Protein AF-W4M6C3-F1 (afdb_monomer_lite)

Secondary structure (DSSP, 8-state):
--EEE-TT--EEEHHHHHHTSTT--TTT----EEPPPPPSS-SSTT-STTTSPPP------SS-HHHHHHHHHHHTTS-GGG-

Structure (mmCIF, N/CA/C/O backbone):
data_AF-W4M6C3-F1
#
_entry.id   AF-W4M6C3-F1
#
loop_
_atom_site.group_PDB
_atom_site.id
_atom_site.type_symbol
_atom_site.label_atom_id
_atom_site.label_alt_id
_atom_site.label_comp_id
_atom_site.label_asym_id
_atom_site.label_entity_id
_atom_site.label_seq_id
_atom_site.pdbx_PDB_ins_code
_atom_site.Cartn_x
_atom_site.Cartn_y
_atom_site.Cartn_z
_atom_site.occupancy
_atom_site.B_iso_or_equiv
_atom_site.auth_seq_id
_atom_site.auth_comp_id
_atom_site.auth_asym_id
_atom_site.auth_atom_id
_atom_site.pdbx_PDB_model_num
ATOM 1 N N . MET A 1 1 ? 7.076 -9.402 2.763 1.00 59.22 1 MET A N 1
ATOM 2 C CA . MET A 1 1 ? 6.245 -8.220 3.081 1.00 59.22 1 MET A CA 1
ATOM 3 C C . MET A 1 1 ? 5.629 -7.735 1.784 1.00 59.22 1 MET A C 1
ATOM 5 O O . MET A 1 1 ? 6.343 -7.194 0.953 1.00 59.22 1 MET A O 1
ATOM 9 N N . GLU A 1 2 ? 4.337 -7.976 1.589 1.00 86.75 2 GLU A N 1
ATOM 10 C CA . GLU A 1 2 ? 3.618 -7.572 0.378 1.00 86.75 2 GLU A CA 1
ATOM 11 C C . GLU A 1 2 ? 2.835 -6.283 0.639 1.00 86.75 2 GLU A C 1
ATOM 13 O O . GLU A 1 2 ? 1.639 -6.309 0.911 1.00 86.75 2 GLU A O 1
ATOM 18 N N . ALA A 1 3 ? 3.525 -5.144 0.651 1.00 92.88 3 ALA A N 1
ATOM 19 C CA . ALA A 1 3 ? 2.859 -3.851 0.756 1.00 92.88 3 ALA A CA 1
ATOM 20 C C . ALA A 1 3 ? 2.250 -3.461 -0.599 1.00 92.88 3 ALA A C 1
ATOM 22 O O . ALA A 1 3 ? 2.864 -3.675 -1.650 1.00 92.88 3 ALA A O 1
ATOM 23 N N . ARG A 1 4 ? 1.071 -2.848 -0.578 1.00 96.31 4 ARG A N 1
ATOM 24 C CA . ARG A 1 4 ? 0.468 -2.204 -1.748 1.00 96.31 4 ARG A CA 1
ATOM 25 C C . ARG A 1 4 ? 0.204 -0.733 -1.447 1.00 96.31 4 ARG A C 1
ATOM 27 O O . ARG A 1 4 ? 0.080 -0.362 -0.280 1.00 96.31 4 ARG A O 1
ATOM 34 N N . ILE A 1 5 ? 0.137 0.081 -2.491 1.00 96.75 5 ILE A N 1
ATOM 35 C CA . ILE A 1 5 ? 0.023 1.538 -2.409 1.00 96.75 5 ILE A CA 1
ATOM 36 C C . ILE A 1 5 ? -1.059 2.050 -3.370 1.00 96.75 5 ILE A C 1
ATOM 38 O O . ILE A 1 5 ? -1.236 1.475 -4.445 1.00 96.75 5 ILE A O 1
ATOM 42 N N . CYS A 1 6 ? -1.799 3.089 -2.972 1.00 96.06 6 CYS A N 1
ATOM 43 C CA . CYS A 1 6 ? -2.735 3.810 -3.847 1.00 96.06 6 CYS A CA 1
ATOM 44 C C . CYS A 1 6 ? -2.126 5.134 -4.356 1.00 96.06 6 CYS A C 1
ATOM 46 O O . CYS A 1 6 ? -1.017 5.504 -3.972 1.00 96.06 6 CYS A O 1
ATOM 48 N N . THR A 1 7 ? -2.864 5.894 -5.172 1.00 94.81 7 THR A N 1
ATOM 49 C CA . THR A 1 7 ? -2.387 7.182 -5.723 1.00 94.81 7 THR A CA 1
ATOM 50 C C . THR A 1 7 ? -2.192 8.297 -4.686 1.00 94.81 7 THR A C 1
ATOM 52 O O . THR A 1 7 ? -1.471 9.250 -4.954 1.00 94.81 7 THR A O 1
ATOM 55 N N . TYR A 1 8 ? -2.802 8.179 -3.503 1.00 94.69 8 TYR A N 1
ATOM 56 C CA . TYR A 1 8 ? -2.599 9.085 -2.361 1.00 94.69 8 TYR A CA 1
ATOM 57 C C . TYR A 1 8 ? -1.553 8.543 -1.375 1.00 94.69 8 TYR A C 1
ATOM 59 O O . TYR A 1 8 ? -1.527 8.922 -0.207 1.00 94.69 8 TYR A O 1
ATOM 67 N N . GLU A 1 9 ? -0.735 7.586 -1.817 1.00 94.38 9 GLU A N 1
ATOM 68 C CA . GLU A 1 9 ? 0.359 6.982 -1.052 1.00 94.38 9 GLU A CA 1
ATOM 69 C C . GLU A 1 9 ? -0.059 6.254 0.242 1.00 94.38 9 GLU A C 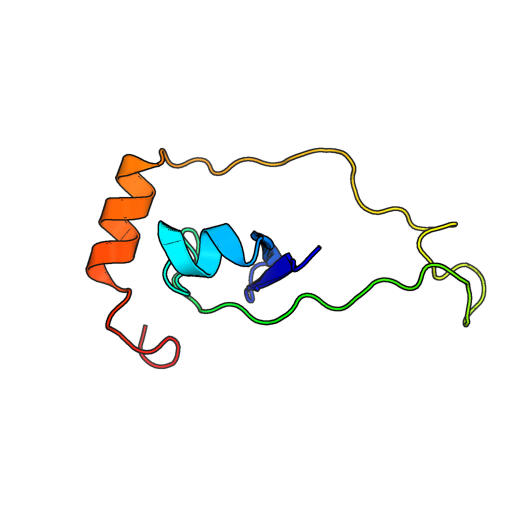1
ATOM 71 O O . GLU A 1 9 ? 0.782 5.865 1.060 1.00 94.38 9 GLU A O 1
ATOM 76 N N . CYS A 1 10 ? -1.354 5.966 0.415 1.00 94.56 10 CYS A N 1
ATOM 77 C CA . CYS A 1 10 ? -1.821 5.102 1.496 1.00 94.56 10 CYS A CA 1
ATOM 78 C C . CYS A 1 10 ? -1.269 3.691 1.280 1.00 94.56 10 CYS A C 1
ATOM 80 O O . CYS A 1 10 ? -1.402 3.130 0.192 1.00 94.56 10 CYS A O 1
ATOM 82 N N . THR A 1 11 ? -0.650 3.117 2.312 1.00 94.62 11 THR A N 1
ATOM 83 C CA . THR A 1 11 ? 0.008 1.809 2.224 1.00 94.62 11 THR A CA 1
ATOM 84 C C . THR A 1 11 ? -0.625 0.816 3.190 1.00 94.62 11 THR A C 1
ATOM 86 O O . THR A 1 11 ? -0.699 1.080 4.389 1.00 94.62 11 THR A O 1
ATOM 89 N N . PHE A 1 12 ? -0.998 -0.359 2.683 1.00 94.75 12 PHE A N 1
ATOM 90 C CA . PHE A 1 12 ? -1.508 -1.481 3.480 1.00 94.75 12 PHE A CA 1
ATOM 91 C C . PHE A 1 12 ? -0.820 -2.786 3.077 1.00 94.75 12 PHE A C 1
ATOM 93 O O . PHE A 1 12 ? -0.183 -2.871 2.024 1.00 94.75 12 PHE A O 1
ATOM 100 N N . CYS A 1 13 ? -0.921 -3.817 3.917 1.00 94.50 13 CYS A N 1
ATOM 101 C CA . CYS A 1 13 ? -0.482 -5.154 3.526 1.00 94.50 13 CYS A CA 1
ATOM 102 C C . CYS A 1 13 ? -1.490 -5.798 2.560 1.00 94.50 13 CYS A C 1
ATOM 104 O O . CYS A 1 13 ? -2.681 -5.482 2.594 1.00 94.50 13 CYS A O 1
ATOM 106 N N . ALA A 1 14 ? -1.014 -6.731 1.731 1.00 95.94 14 ALA A N 1
ATOM 107 C CA . ALA A 1 14 ? -1.843 -7.489 0.795 1.00 95.94 14 ALA A CA 1
ATOM 108 C C . ALA A 1 14 ? -3.029 -8.175 1.493 1.00 95.94 14 ALA A C 1
ATOM 110 O O . ALA A 1 14 ? -4.153 -8.045 1.030 1.00 95.94 14 ALA A O 1
ATOM 111 N N . ALA A 1 15 ? -2.809 -8.769 2.673 1.00 96.12 15 ALA A N 1
ATOM 112 C CA . ALA A 1 15 ? -3.870 -9.421 3.440 1.00 96.12 15 ALA A CA 1
ATOM 113 C C . ALA A 1 15 ? -5.032 -8.471 3.786 1.00 96.12 15 ALA A C 1
ATOM 115 O O . ALA A 1 15 ? -6.189 -8.824 3.570 1.00 96.12 15 ALA A O 1
ATOM 116 N N . CYS A 1 16 ? -4.757 -7.251 4.270 1.00 94.94 16 CYS A N 1
ATOM 117 C CA . CYS A 1 16 ? -5.812 -6.262 4.520 1.00 94.94 16 CYS A CA 1
ATOM 118 C C . CYS A 1 16 ? -6.550 -5.886 3.230 1.00 94.94 16 CYS A C 1
ATOM 120 O O . CYS A 1 16 ? -7.761 -5.685 3.256 1.00 94.94 16 CYS A O 1
ATOM 122 N N . ILE A 1 17 ? -5.836 -5.805 2.107 1.00 95.94 17 ILE A N 1
ATOM 123 C CA . ILE A 1 17 ? -6.428 -5.449 0.813 1.00 95.94 17 ILE A CA 1
ATOM 124 C C . ILE A 1 17 ? -7.326 -6.549 0.265 1.00 95.94 17 ILE A C 1
ATOM 126 O O . ILE A 1 17 ? -8.373 -6.244 -0.296 1.00 95.94 17 ILE A O 1
ATOM 130 N N . GLU A 1 18 ? -6.953 -7.807 0.458 1.00 95.31 18 GLU A N 1
ATOM 131 C CA . GLU A 1 18 ? -7.716 -8.962 -0.015 1.00 95.31 18 GLU A CA 1
ATOM 132 C C . GLU A 1 18 ? -8.938 -9.255 0.867 1.00 95.31 18 GLU A C 1
ATOM 134 O O . GLU A 1 18 ? -9.971 -9.681 0.358 1.00 95.31 18 GLU A O 1
ATOM 139 N N . THR A 1 19 ? -8.843 -9.005 2.178 1.00 95.19 19 THR A N 1
ATOM 140 C CA . THR A 1 19 ? -9.846 -9.490 3.148 1.00 95.19 19 THR A CA 1
ATOM 141 C C . THR A 1 19 ? -10.722 -8.411 3.773 1.00 95.19 19 THR A C 1
ATOM 143 O O . THR A 1 19 ? -11.859 -8.701 4.134 1.00 95.19 19 THR A O 1
ATOM 146 N N . VAL A 1 20 ? -10.213 -7.188 3.941 1.00 95.44 20 VAL A N 1
ATOM 147 C CA . VAL A 1 20 ? -10.935 -6.103 4.628 1.00 95.44 20 VAL A CA 1
ATOM 148 C C . VAL A 1 20 ? -11.317 -5.000 3.652 1.00 95.44 20 VAL A C 1
ATOM 150 O O . VAL A 1 20 ? -12.430 -4.489 3.708 1.00 95.44 20 VAL A O 1
ATOM 153 N N . LEU A 1 21 ? -10.389 -4.624 2.771 1.00 96.81 21 LEU A N 1
ATOM 154 C CA . LEU A 1 21 ? -10.541 -3.466 1.895 1.00 96.81 21 LEU A CA 1
ATOM 155 C C . LEU A 1 21 ? -11.024 -3.823 0.487 1.00 96.81 21 LEU A C 1
ATOM 157 O O . LEU A 1 21 ? -11.449 -2.932 -0.226 1.00 96.81 21 LEU A O 1
ATOM 161 N N . HIS A 1 22 ? -10.943 -5.082 0.054 1.00 96.75 22 HIS A N 1
ATOM 162 C CA . HIS A 1 22 ? -11.390 -5.542 -1.270 1.00 96.75 22 HIS A CA 1
ATOM 163 C C . HIS A 1 22 ? -10.946 -4.643 -2.442 1.00 96.75 22 HIS A C 1
ATOM 165 O O . HIS A 1 22 ? -11.735 -4.280 -3.310 1.00 96.75 22 HIS A O 1
ATOM 171 N N . ASN A 1 23 ? -9.664 -4.265 -2.459 1.00 96.44 23 ASN A N 1
ATOM 172 C CA . ASN A 1 23 ? -9.096 -3.333 -3.444 1.00 96.44 23 ASN A CA 1
ATOM 173 C C . ASN A 1 23 ? -9.787 -1.946 -3.500 1.00 96.44 23 ASN A C 1
ATOM 175 O O . ASN A 1 23 ? -9.866 -1.315 -4.555 1.00 96.44 23 ASN A O 1
ATOM 179 N N . VAL A 1 24 ? -10.284 -1.466 -2.360 1.00 97.56 24 VAL A N 1
ATOM 180 C CA . VAL A 1 24 ? -10.844 -0.123 -2.158 1.00 97.56 24 VAL A CA 1
ATOM 181 C C . VAL A 1 24 ? -9.997 0.613 -1.130 1.00 97.56 24 VAL A C 1
ATOM 183 O O . VAL A 1 24 ? -9.862 0.175 0.014 1.00 97.56 24 VAL A O 1
ATOM 186 N N . CYS A 1 25 ? -9.426 1.756 -1.491 1.00 96.69 25 CYS A N 1
ATOM 187 C CA . CYS A 1 25 ? -8.760 2.597 -0.510 1.00 96.69 25 CYS A CA 1
ATOM 188 C C . CYS A 1 25 ? -9.797 3.285 0.393 1.00 96.69 25 CYS A C 1
ATOM 190 O O . CYS A 1 25 ? -10.595 4.071 -0.109 1.00 96.69 25 CYS A O 1
ATOM 192 N N . PRO A 1 26 ? -9.744 3.112 1.727 1.00 96.25 26 PRO A N 1
ATOM 193 C CA . PRO A 1 26 ? -10.742 3.695 2.628 1.00 96.25 26 PRO A CA 1
ATOM 194 C C . PRO A 1 26 ? -10.644 5.224 2.748 1.00 96.25 26 PRO A C 1
ATOM 196 O O . PRO A 1 26 ? -11.476 5.838 3.401 1.00 96.25 26 PRO A O 1
ATOM 199 N N . ASN A 1 27 ? -9.612 5.839 2.157 1.00 94.88 27 ASN A N 1
ATOM 200 C CA . ASN A 1 27 ? -9.429 7.290 2.150 1.00 94.88 27 ASN A CA 1
ATOM 201 C C . ASN A 1 27 ? -9.777 7.942 0.805 1.00 94.88 27 ASN A C 1
ATOM 203 O O . ASN A 1 27 ? -10.139 9.112 0.791 1.00 94.88 27 ASN A O 1
ATOM 207 N N . CYS A 1 28 ? -9.588 7.241 -0.320 1.00 94.50 28 CYS A N 1
ATOM 208 C CA . CYS A 1 28 ? -9.683 7.844 -1.657 1.00 94.50 28 CYS A CA 1
ATOM 209 C C . CYS A 1 28 ? -10.462 7.009 -2.678 1.00 94.50 28 CYS A C 1
ATOM 211 O O . CYS A 1 28 ? -10.429 7.350 -3.853 1.00 94.50 28 CYS A O 1
ATOM 213 N N . ASP A 1 29 ? -11.063 5.891 -2.264 1.00 95.62 29 ASP A N 1
ATOM 214 C CA . ASP A 1 29 ? -11.858 4.949 -3.074 1.00 95.62 29 ASP A CA 1
ATOM 215 C C . ASP A 1 29 ? -11.120 4.196 -4.209 1.00 95.62 29 ASP A C 1
ATOM 217 O O . ASP A 1 29 ? -11.510 3.111 -4.646 1.00 95.62 29 ASP A O 1
ATOM 221 N N . GLY A 1 30 ? -9.967 4.709 -4.637 1.00 96.12 30 GLY A N 1
ATOM 222 C CA . GLY A 1 30 ? -9.132 4.094 -5.664 1.00 96.12 30 GLY A CA 1
ATOM 223 C C . GLY A 1 30 ? -8.574 2.714 -5.293 1.00 96.12 30 GLY A C 1
ATOM 224 O O . GLY A 1 30 ? -8.542 2.305 -4.130 1.00 96.12 30 GLY A O 1
ATOM 225 N N . GLY A 1 31 ? -8.081 2.007 -6.309 1.00 96.38 31 GLY A N 1
ATOM 226 C CA . GLY A 1 31 ? -7.438 0.702 -6.157 1.00 96.38 31 GLY A CA 1
ATOM 227 C C . GLY A 1 31 ? -5.999 0.764 -5.632 1.00 96.38 31 GLY A C 1
ATOM 228 O O . GLY A 1 31 ? -5.420 1.831 -5.400 1.00 96.38 31 GLY A O 1
ATOM 229 N N . PHE A 1 32 ? -5.403 -0.417 -5.476 1.00 96.75 32 PHE A N 1
ATOM 230 C CA . PHE A 1 32 ? -4.033 -0.599 -5.010 1.00 96.75 32 PHE A CA 1
ATOM 231 C C . PHE A 1 32 ? -3.161 -1.334 -6.028 1.00 96.75 32 PHE A C 1
ATOM 233 O O . PHE A 1 32 ? -3.609 -2.238 -6.729 1.00 96.75 32 PHE A O 1
ATOM 240 N N . VAL A 1 33 ? -1.869 -1.006 -6.030 1.00 96.38 33 VAL A N 1
ATOM 241 C CA . VAL A 1 33 ? -0.833 -1.712 -6.802 1.00 96.38 33 VAL A CA 1
ATOM 242 C C . VAL A 1 33 ? 0.335 -2.127 -5.903 1.00 96.38 33 VAL A C 1
ATOM 244 O O . VAL A 1 33 ? 0.501 -1.558 -4.819 1.00 96.38 33 VAL A O 1
ATOM 247 N N . PRO A 1 34 ? 1.171 -3.111 -6.296 1.00 96.38 34 PRO A N 1
ATOM 248 C CA . PRO A 1 34 ? 2.380 -3.455 -5.554 1.00 96.38 34 PRO A CA 1
ATOM 249 C C . PRO A 1 34 ? 3.258 -2.235 -5.284 1.00 96.38 34 PRO A C 1
ATOM 251 O O . PRO A 1 34 ? 3.613 -1.489 -6.195 1.00 96.38 34 PRO A O 1
ATOM 254 N N . ARG A 1 35 ? 3.623 -2.029 -4.015 1.00 95.12 35 ARG A N 1
ATOM 255 C CA . ARG A 1 35 ? 4.491 -0.917 -3.640 1.00 95.12 35 ARG A CA 1
ATOM 256 C C . ARG A 1 35 ? 5.908 -1.191 -4.162 1.00 95.12 35 ARG A C 1
ATOM 258 O O . ARG A 1 35 ? 6.460 -2.244 -3.835 1.00 95.12 35 ARG A O 1
ATOM 265 N N . PRO A 1 36 ? 6.546 -0.249 -4.880 1.00 92.38 36 PRO A N 1
ATOM 266 C CA . PRO A 1 36 ? 7.931 -0.406 -5.305 1.00 92.38 36 PRO A CA 1
ATOM 267 C C . PRO A 1 36 ? 8.872 -0.697 -4.130 1.00 92.38 36 PRO A C 1
ATOM 269 O O . PRO A 1 36 ? 8.754 -0.108 -3.047 1.00 92.38 36 PRO A O 1
ATOM 272 N N . ILE A 1 37 ? 9.819 -1.608 -4.347 1.00 91.00 37 ILE A N 1
ATOM 273 C CA . ILE A 1 37 ? 10.788 -2.014 -3.328 1.00 91.00 37 ILE A CA 1
ATOM 274 C C . ILE A 1 37 ? 11.927 -0.997 -3.273 1.00 91.00 37 ILE A C 1
ATOM 276 O O . ILE A 1 37 ? 12.547 -0.691 -4.289 1.00 91.00 37 ILE A O 1
ATOM 280 N N . ARG A 1 38 ? 12.227 -0.490 -2.069 1.00 91.81 38 ARG A N 1
ATOM 281 C CA . ARG A 1 38 ? 13.439 0.307 -1.841 1.00 91.81 38 ARG A CA 1
ATOM 282 C C . ARG A 1 38 ? 14.634 -0.652 -1.737 1.00 91.81 38 ARG A C 1
ATOM 284 O O . ARG A 1 38 ? 14.586 -1.538 -0.884 1.00 91.81 38 ARG A O 1
ATOM 291 N N . PRO A 1 39 ? 15.682 -0.503 -2.567 1.00 94.56 39 PRO A N 1
ATOM 292 C CA . PRO A 1 39 ? 16.843 -1.386 -2.522 1.00 94.56 39 PRO A CA 1
ATOM 293 C C . PRO A 1 39 ? 17.533 -1.389 -1.154 1.00 94.56 39 PRO A C 1
ATOM 295 O O . PRO A 1 39 ? 17.614 -0.357 -0.484 1.00 94.56 39 PRO A O 1
ATOM 298 N N . SER A 1 40 ? 18.059 -2.549 -0.760 1.00 94.94 40 SER A N 1
ATOM 299 C CA . SER A 1 40 ? 18.853 -2.704 0.465 1.00 94.94 40 SER A CA 1
ATOM 300 C C . SER A 1 40 ? 20.284 -2.190 0.321 1.00 94.94 40 SER A C 1
ATOM 302 O O . SER A 1 40 ? 20.878 -1.796 1.316 1.00 94.94 40 SER A O 1
ATOM 304 N N . ILE A 1 41 ? 20.821 -2.173 -0.902 1.00 95.81 41 ILE A N 1
ATOM 305 C CA . ILE A 1 41 ? 22.187 -1.740 -1.208 1.00 95.81 41 ILE A CA 1
ATOM 306 C C . ILE A 1 41 ? 22.194 -0.586 -2.205 1.00 95.81 41 ILE A C 1
ATOM 308 O O . ILE A 1 41 ? 21.315 -0.484 -3.067 1.00 95.81 41 ILE A O 1
ATOM 312 N N . ASP A 1 42 ? 23.219 0.255 -2.111 1.00 96.69 42 ASP A N 1
ATOM 313 C CA . ASP A 1 42 ? 23.429 1.371 -3.024 1.00 96.69 42 ASP A CA 1
ATOM 314 C C . ASP A 1 42 ? 23.837 0.867 -4.409 1.00 96.69 42 ASP A C 1
ATOM 316 O O . ASP A 1 42 ? 24.855 0.198 -4.588 1.00 96.69 42 ASP A O 1
ATOM 320 N N . ARG A 1 43 ? 23.041 1.223 -5.419 1.00 95.00 43 ARG A N 1
ATOM 321 C CA . ARG A 1 43 ? 23.463 1.184 -6.833 1.00 95.00 43 ARG A CA 1
ATOM 322 C C . ARG A 1 43 ? 23.869 2.569 -7.326 1.00 95.00 43 ARG A C 1
ATOM 324 O O . ARG A 1 43 ? 24.761 2.702 -8.154 1.00 95.00 43 ARG A O 1
ATOM 331 N N . ARG A 1 44 ? 23.215 3.595 -6.779 1.00 96.00 44 ARG A N 1
ATOM 332 C CA . ARG A 1 44 ? 23.615 4.998 -6.830 1.00 96.00 44 ARG A CA 1
ATOM 333 C C . ARG A 1 44 ? 24.016 5.404 -5.417 1.00 96.00 44 ARG A C 1
ATOM 335 O O . ARG A 1 44 ? 23.337 5.018 -4.467 1.00 96.00 44 ARG A O 1
ATOM 342 N N . GLN A 1 45 ? 25.098 6.166 -5.302 1.00 97.44 45 GLN A N 1
ATOM 343 C CA . GLN A 1 45 ? 25.647 6.600 -4.020 1.00 97.44 45 GLN A CA 1
ATOM 344 C C . GLN A 1 45 ? 24.580 7.293 -3.159 1.00 97.44 45 GLN A C 1
ATOM 346 O O . GLN A 1 45 ? 23.938 8.242 -3.611 1.00 97.44 45 GLN A O 1
ATOM 351 N N . GLY A 1 46 ? 24.392 6.808 -1.932 1.00 95.94 46 GLY A N 1
ATOM 352 C CA . GLY A 1 46 ? 23.469 7.356 -0.940 1.00 95.94 46 GLY A CA 1
ATOM 353 C C . GLY A 1 46 ? 21.996 6.982 -1.136 1.00 95.94 46 GLY A C 1
ATOM 354 O O . GLY A 1 46 ? 21.149 7.520 -0.421 1.00 95.94 46 GLY A O 1
ATOM 355 N N . VAL A 1 47 ? 21.655 6.103 -2.090 1.00 96.25 47 VAL A N 1
ATOM 356 C CA . VAL A 1 47 ? 20.263 5.756 -2.438 1.00 96.25 47 VAL A CA 1
ATOM 357 C C . VAL A 1 47 ? 19.964 4.283 -2.134 1.00 96.25 47 VAL A C 1
ATOM 359 O O . VAL A 1 47 ? 19.893 3.440 -3.031 1.00 96.25 47 VAL A O 1
ATOM 362 N N . SER A 1 48 ? 19.735 3.986 -0.854 1.00 96.25 48 SER A N 1
ATOM 363 C CA . SER A 1 48 ? 19.237 2.693 -0.359 1.00 96.25 48 SER A CA 1
ATOM 364 C C . SER A 1 48 ? 18.616 2.820 1.030 1.00 96.25 48 SER A C 1
ATOM 366 O O . SER A 1 48 ? 18.638 3.887 1.645 1.00 96.25 48 SER A O 1
ATOM 368 N N . LEU A 1 49 ? 18.101 1.708 1.556 1.00 95.19 49 LEU A N 1
ATOM 369 C CA . LEU A 1 49 ? 17.653 1.607 2.945 1.00 95.19 49 LEU A CA 1
ATOM 370 C C . LEU A 1 49 ? 18.756 1.861 3.985 1.00 95.19 49 LEU A C 1
ATOM 372 O O . LEU A 1 49 ? 18.406 2.215 5.107 1.00 95.19 49 LEU A O 1
ATOM 376 N N . MET A 1 50 ? 20.044 1.720 3.645 1.00 95.06 50 MET A N 1
ATOM 377 C CA . MET A 1 50 ? 21.131 2.009 4.594 1.00 95.06 50 MET A CA 1
ATOM 378 C C . MET A 1 50 ? 21.250 3.504 4.900 1.00 95.06 50 MET A C 1
ATOM 380 O O . MET A 1 50 ? 21.544 3.880 6.029 1.00 95.06 50 MET A O 1
ATOM 384 N N . HIS A 1 51 ? 20.995 4.353 3.902 1.00 95.75 51 HIS A N 1
ATOM 385 C CA . HIS A 1 51 ? 21.104 5.810 4.026 1.00 95.75 51 HIS A CA 1
ATOM 386 C C . HIS A 1 51 ? 19.743 6.499 4.170 1.00 95.75 51 HIS A C 1
ATOM 388 O O . HIS A 1 51 ? 19.639 7.557 4.784 1.00 95.75 51 HIS A O 1
ATOM 394 N N . GLN A 1 52 ? 18.692 5.902 3.607 1.00 94.56 52 GLN A N 1
ATOM 395 C CA . GLN A 1 52 ? 17.333 6.437 3.563 1.00 94.56 52 GLN A CA 1
ATOM 396 C C . GLN A 1 52 ? 16.355 5.375 4.096 1.00 94.56 52 GLN A C 1
ATOM 398 O O . GLN A 1 52 ? 15.640 4.727 3.312 1.00 94.56 52 GLN A O 1
ATOM 403 N N . PRO A 1 53 ? 16.321 5.135 5.420 1.00 92.81 53 PRO A N 1
ATOM 404 C CA . PRO A 1 53 ? 15.470 4.108 6.008 1.00 92.81 53 PRO A CA 1
ATOM 405 C C . PRO A 1 53 ? 13.981 4.414 5.796 1.00 92.81 53 PRO A C 1
ATOM 407 O O . PRO A 1 53 ? 13.562 5.553 5.574 1.00 92.81 53 PRO A O 1
ATOM 410 N N . ALA A 1 54 ? 13.150 3.373 5.805 1.00 89.88 54 ALA A N 1
ATOM 411 C CA . ALA A 1 54 ? 11.704 3.565 5.858 1.00 89.88 54 ALA A CA 1
ATOM 412 C C . ALA A 1 54 ? 11.313 4.146 7.225 1.00 89.88 54 ALA A C 1
ATOM 414 O O . ALA A 1 54 ? 11.949 3.833 8.231 1.00 89.88 54 ALA A O 1
ATOM 415 N N . SER A 1 55 ? 10.257 4.963 7.265 1.00 89.69 55 SER A N 1
ATOM 416 C CA . SER A 1 55 ? 9.748 5.478 8.537 1.00 89.69 55 SER A CA 1
ATOM 417 C C . SER A 1 55 ? 9.351 4.327 9.465 1.00 89.69 55 SER A C 1
ATOM 419 O O . SER A 1 55 ? 8.685 3.369 9.057 1.00 89.69 55 SER A O 1
ATOM 421 N N . THR A 1 56 ? 9.755 4.429 10.727 1.00 89.94 56 THR A N 1
ATOM 422 C CA . THR A 1 56 ? 9.336 3.518 11.798 1.00 89.94 56 THR A CA 1
ATOM 423 C C . THR A 1 56 ? 8.035 3.971 12.454 1.00 89.94 56 THR A C 1
ATOM 425 O O . THR A 1 56 ? 7.357 3.158 13.082 1.00 89.94 56 THR A O 1
ATOM 428 N N . GLN A 1 57 ? 7.639 5.231 12.261 1.00 92.25 57 GLN A N 1
ATOM 429 C CA . GLN A 1 57 ? 6.384 5.761 12.773 1.00 92.25 57 GLN A CA 1
ATOM 430 C C . GLN A 1 57 ? 5.208 5.150 12.008 1.00 92.25 57 GLN A C 1
ATOM 432 O O . GLN A 1 57 ? 5.119 5.234 10.781 1.00 92.25 57 GLN A O 1
ATOM 437 N N . ARG A 1 58 ? 4.295 4.519 12.746 1.00 88.56 58 ARG A N 1
ATOM 438 C CA . ARG A 1 58 ? 3.034 4.021 12.200 1.00 88.56 58 ARG A CA 1
ATOM 439 C C . ARG A 1 58 ? 2.007 5.146 12.204 1.00 88.56 58 ARG A C 1
ATOM 441 O O . ARG A 1 58 ? 1.855 5.847 13.199 1.00 88.56 58 ARG A O 1
ATOM 448 N N . VAL A 1 59 ? 1.310 5.293 11.084 1.00 88.31 59 VAL A N 1
ATOM 449 C CA . VAL A 1 59 ? 0.157 6.183 10.947 1.00 88.31 59 VAL A CA 1
ATOM 450 C C . VAL A 1 59 ? -1.070 5.297 10.806 1.00 88.31 59 VAL A C 1
ATOM 452 O O . VAL A 1 59 ? -1.090 4.395 9.968 1.00 88.31 59 VAL A O 1
ATOM 455 N N . HIS A 1 60 ? -2.063 5.525 11.658 1.00 87.94 60 HIS A N 1
ATOM 456 C CA . HIS A 1 60 ? -3.315 4.776 11.662 1.00 87.94 60 HIS A CA 1
ATOM 457 C C . HIS A 1 60 ? -4.404 5.555 10.927 1.00 87.94 60 HIS A C 1
ATOM 459 O O . HIS A 1 60 ? -4.337 6.780 10.806 1.00 87.94 60 HIS A O 1
ATOM 465 N N . LEU A 1 61 ? -5.404 4.831 10.425 1.00 89.12 61 LEU A N 1
ATOM 466 C CA . LEU A 1 61 ? -6.582 5.455 9.838 1.00 89.12 61 LEU A CA 1
ATOM 467 C C . LEU A 1 61 ? -7.355 6.233 10.899 1.00 89.12 61 LEU A C 1
ATOM 469 O O . LEU A 1 61 ? -7.363 5.872 12.073 1.00 89.12 61 LEU A O 1
ATOM 473 N N . LYS A 1 62 ? -8.007 7.308 10.454 1.00 91.81 62 LYS A N 1
ATOM 474 C CA . LYS A 1 62 ? -8.898 8.116 11.295 1.00 91.81 62 LYS A CA 1
ATOM 475 C C . LYS A 1 62 ? -10.250 7.434 11.524 1.00 91.81 62 LYS A C 1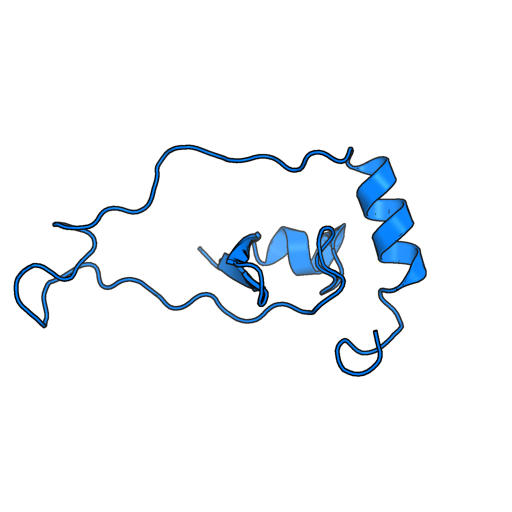
ATOM 477 O O . LYS A 1 62 ? -10.950 7.801 12.456 1.00 91.81 62 LYS A O 1
ATOM 482 N N . TYR A 1 63 ? -10.590 6.478 10.664 1.00 94.69 63 TYR A N 1
ATOM 483 C CA . TYR A 1 63 ? -11.855 5.755 10.665 1.00 94.69 63 TYR A CA 1
ATOM 484 C C . TYR A 1 63 ? -11.730 4.436 11.425 1.00 94.69 63 TYR A C 1
ATOM 486 O O . TYR A 1 63 ? -10.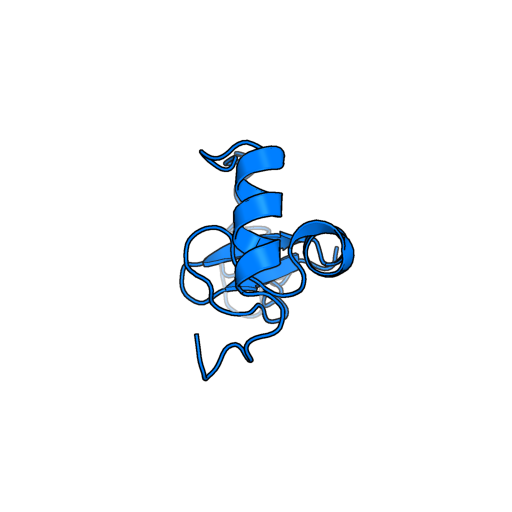705 3.748 11.339 1.00 94.69 63 TYR A O 1
ATOM 494 N N . SER A 1 64 ? -12.790 4.079 12.141 1.00 95.25 64 SER A N 1
ATOM 495 C CA . SER A 1 64 ? -12.950 2.772 12.772 1.00 95.25 64 SER A CA 1
ATOM 496 C C . SER A 1 64 ? -13.035 1.649 11.734 1.00 95.25 64 SER A C 1
ATOM 498 O O . SER A 1 64 ? -13.260 1.866 10.540 1.00 95.25 64 SER A O 1
ATOM 500 N N . THR A 1 65 ? -12.870 0.409 12.194 1.00 94.00 65 THR A N 1
ATOM 501 C CA . THR A 1 65 ? -12.960 -0.764 11.311 1.00 94.00 65 THR A CA 1
ATOM 502 C C . THR A 1 65 ? -14.373 -0.919 10.747 1.00 94.00 65 THR A C 1
ATOM 504 O O . THR A 1 65 ? -14.546 -1.350 9.609 1.00 94.00 65 THR A O 1
ATOM 507 N N . GLU A 1 66 ? -15.382 -0.551 11.526 1.00 96.75 66 GLU A N 1
ATOM 508 C CA . GLU A 1 66 ? -16.796 -0.612 11.180 1.00 96.75 66 GLU A CA 1
ATOM 509 C C . GLU A 1 66 ? -17.133 0.406 10.087 1.00 96.75 66 GLU A C 1
ATOM 511 O O . GLU A 1 66 ? -17.731 0.033 9.077 1.00 96.75 66 GLU A O 1
ATOM 516 N N . GLU A 1 67 ? -16.676 1.654 10.239 1.00 97.31 67 GLU A N 1
ATOM 517 C CA . GLU A 1 67 ? -16.820 2.702 9.217 1.00 97.31 67 GLU A CA 1
ATOM 518 C C . GLU A 1 67 ? -16.146 2.294 7.903 1.00 97.31 67 GLU A C 1
ATOM 520 O O . GLU A 1 67 ? -16.739 2.428 6.833 1.00 97.31 67 GLU A O 1
ATOM 525 N N . ILE A 1 68 ? -14.939 1.723 7.977 1.00 96.94 68 ILE A N 1
ATOM 526 C CA . ILE A 1 68 ? -14.210 1.235 6.800 1.00 96.94 68 ILE A CA 1
ATOM 527 C C . ILE A 1 68 ? -14.984 0.117 6.104 1.00 96.94 68 ILE A C 1
ATOM 529 O O . ILE A 1 68 ? -15.155 0.157 4.889 1.00 96.94 68 ILE A O 1
ATOM 533 N N . LYS A 1 69 ? -15.460 -0.883 6.851 1.00 96.94 69 LYS A N 1
ATOM 534 C CA . LYS A 1 69 ? -16.210 -2.008 6.274 1.00 96.94 69 LYS A CA 1
ATOM 535 C C . LYS A 1 69 ? -17.499 -1.539 5.610 1.00 96.94 69 LYS A C 1
ATOM 537 O O . LYS A 1 69 ? -17.817 -2.020 4.526 1.00 96.94 69 LYS A O 1
ATOM 542 N N . ALA A 1 70 ? -18.214 -0.605 6.238 1.00 97.94 70 ALA A N 1
ATOM 543 C CA . ALA A 1 70 ? -19.418 -0.013 5.668 1.00 97.94 70 ALA A CA 1
ATOM 544 C C . ALA A 1 70 ? -19.113 0.737 4.363 1.00 97.94 70 ALA A C 1
ATOM 546 O O . ALA A 1 70 ? -19.801 0.518 3.368 1.00 97.94 70 ALA A O 1
ATOM 547 N N . PHE A 1 71 ? -18.054 1.552 4.344 1.00 97.50 71 PHE A N 1
ATOM 548 C CA . PHE A 1 71 ? -17.615 2.264 3.143 1.00 97.50 71 PHE A CA 1
ATOM 549 C C . PHE A 1 71 ? -17.248 1.296 2.011 1.00 97.50 71 PHE A C 1
ATOM 551 O O . PHE A 1 71 ? -17.828 1.358 0.931 1.00 97.50 71 PHE A O 1
ATOM 558 N N . VAL A 1 72 ? -16.355 0.338 2.284 1.00 97.38 72 VAL A N 1
ATOM 559 C CA . VAL A 1 72 ? -15.889 -0.665 1.311 1.00 97.38 72 VAL A CA 1
ATOM 560 C C . VAL A 1 72 ? -17.052 -1.478 0.746 1.00 97.38 72 VAL A C 1
ATOM 562 O O . VAL A 1 72 ? -17.096 -1.728 -0.456 1.00 97.38 72 VAL A O 1
ATOM 565 N N . ALA A 1 73 ? -18.016 -1.877 1.580 1.00 97.44 73 ALA A N 1
ATOM 566 C CA . ALA A 1 73 ? -19.177 -2.639 1.129 1.00 97.44 73 ALA A CA 1
ATOM 567 C C . ALA A 1 73 ? -20.021 -1.894 0.083 1.00 97.44 73 ALA A C 1
ATOM 569 O O . ALA A 1 73 ? -20.629 -2.553 -0.755 1.00 97.44 73 ALA A O 1
ATOM 570 N N . GLY A 1 74 ? -20.041 -0.558 0.114 1.00 96.56 74 GLY A N 1
ATOM 571 C CA . GLY A 1 74 ? -20.788 0.259 -0.844 1.00 96.56 74 GLY A CA 1
ATOM 572 C C . GLY A 1 74 ? -20.128 0.402 -2.219 1.00 96.56 74 GLY A C 1
ATOM 573 O O . GLY A 1 74 ? -20.821 0.718 -3.181 1.00 96.56 74 GLY A O 1
ATOM 574 N N . VAL A 1 75 ? -18.816 0.171 -2.326 1.00 95.81 75 VAL A N 1
ATOM 575 C CA . VAL A 1 75 ? -18.021 0.542 -3.519 1.00 95.81 75 VAL A CA 1
ATOM 576 C C . VAL A 1 75 ? -17.187 -0.599 -4.104 1.00 95.81 75 VAL A C 1
ATOM 578 O O . VAL A 1 75 ? -16.767 -0.526 -5.258 1.00 95.81 75 VAL A O 1
AT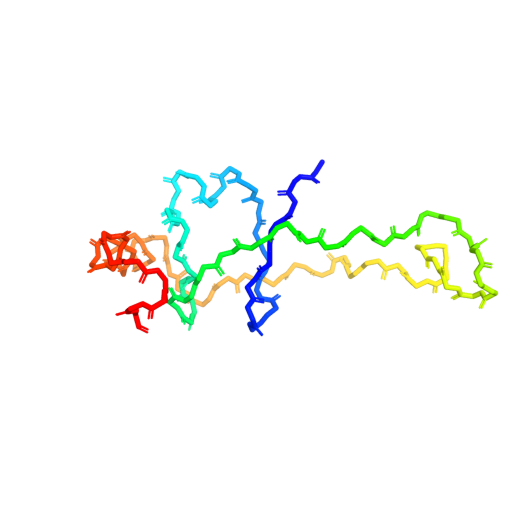OM 581 N N . LYS A 1 76 ? -16.953 -1.681 -3.350 1.00 95.88 76 LYS A N 1
ATOM 582 C CA . LYS A 1 76 ? -16.080 -2.798 -3.765 1.00 95.88 76 LYS A CA 1
ATOM 5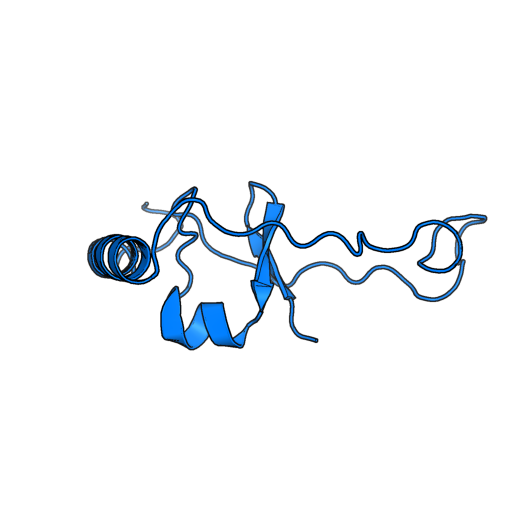83 C C . LYS A 1 76 ? -16.463 -3.430 -5.107 1.00 95.88 76 LYS A C 1
ATOM 585 O O . LYS A 1 76 ? -15.579 -3.912 -5.809 1.00 95.88 76 LYS A O 1
ATOM 590 N N . ASP A 1 77 ? -17.748 -3.409 -5.454 1.00 96.62 77 ASP A N 1
ATOM 591 C CA . ASP A 1 77 ? -18.287 -4.038 -6.664 1.00 96.62 77 ASP A CA 1
ATOM 592 C C . ASP A 1 77 ? -18.225 -3.108 -7.894 1.00 96.62 77 ASP A C 1
ATOM 594 O O . ASP A 1 77 ? -18.497 -3.534 -9.015 1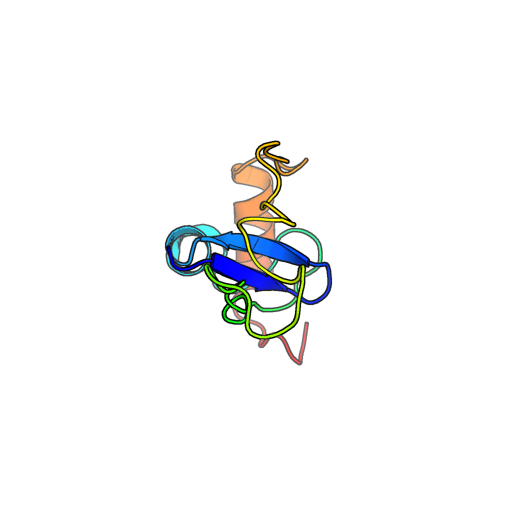.00 96.62 77 ASP A O 1
ATOM 598 N N . ILE A 1 78 ? -17.831 -1.844 -7.706 1.00 95.25 78 ILE A N 1
ATOM 599 C CA . ILE A 1 78 ? -17.549 -0.885 -8.780 1.00 95.25 78 ILE A CA 1
ATOM 600 C C . ILE A 1 78 ? -16.069 -1.030 -9.148 1.00 95.25 78 ILE A C 1
ATOM 602 O O . ILE A 1 78 ? -15.217 -1.086 -8.260 1.00 95.25 78 ILE A O 1
ATOM 606 N N . ALA A 1 79 ? -15.730 -1.103 -10.435 1.00 91.06 79 ALA A N 1
ATOM 607 C CA . ALA A 1 79 ? -14.330 -1.166 -10.857 1.00 91.06 79 ALA A CA 1
ATOM 608 C C . ALA A 1 79 ? -13.595 0.142 -10.490 1.00 91.06 79 ALA A C 1
ATOM 610 O O . ALA A 1 79 ? -14.202 1.205 -10.613 1.00 91.06 79 ALA A O 1
ATOM 611 N N . PRO A 1 80 ? -12.320 0.116 -10.050 1.00 88.44 80 PRO A N 1
ATOM 612 C CA . PRO A 1 80 ? -11.597 1.326 -9.639 1.00 88.44 80 PRO A CA 1
ATOM 613 C C . PRO A 1 80 ? -11.582 2.465 -10.670 1.00 88.44 80 PRO A C 1
ATOM 615 O O . PRO A 1 80 ? -11.568 3.627 -10.288 1.00 88.44 80 PRO A O 1
ATOM 618 N N . GLU A 1 81 ? -11.594 2.152 -11.964 1.00 89.50 81 GLU A N 1
ATOM 619 C CA . GLU A 1 81 ? -11.682 3.106 -13.079 1.00 89.50 81 GLU A CA 1
ATOM 620 C C . GLU A 1 81 ? -13.064 3.770 -13.244 1.00 89.50 81 GLU A C 1
ATOM 622 O O . GLU A 1 81 ? -13.232 4.661 -14.078 1.00 89.50 81 GLU A O 1
ATOM 627 N N . HIS A 1 82 ? -14.058 3.323 -12.478 1.00 90.56 82 HIS A N 1
ATOM 628 C CA . HIS A 1 82 ? -15.448 3.780 -12.512 1.00 90.56 82 HIS A CA 1
ATOM 629 C C . HIS A 1 82 ? -15.952 4.293 -11.153 1.00 90.56 82 HIS A C 1
ATOM 631 O O . HIS A 1 82 ? -17.149 4.554 -11.024 1.00 90.56 82 HIS A O 1
ATOM 637 N N . ARG A 1 83 ? -15.067 4.407 -10.158 1.00 88.19 83 ARG A N 1
ATOM 638 C CA . ARG A 1 83 ? -15.350 4.997 -8.843 1.00 88.19 83 ARG A CA 1
ATOM 639 C C . ARG A 1 83 ? -15.093 6.501 -8.846 1.00 88.19 83 ARG A C 1
ATOM 641 O O . ARG A 1 83 ? -14.110 6.923 -9.499 1.00 88.19 83 ARG A O 1
#

InterPro domains:
  IPR010696 Protein of unknown function DUF1272 [PF06906] (2-38)

Foldseek 3Di:
DFWKADPVRDIDHPCCCVPQQLQQDLVPRAGIDGDDDFACDDPDPQGGCVNVNDDPDDDDDPDDSVSNNVSSVVRSVPHRVRD

Radius of gyration: 15.17 Å; chains: 1; bounding box: 46×19×26 Å

Organism: NCBI:txid1429439

Sequence (83 aa):
MEARICTYECTFCAACIETVLHNVCPNCDGGFVPRPIRPSIDRRQGVSLMHQPASTQRVHLKYSTEEIKAFVAGVKDIAPEHR

pLDDT: mean 94.06, std 4.72, range [59.22, 97.94]